Protein AF-A0AAP0C469-F1 (afdb_monomer_lite)

Structure (mmCIF, N/CA/C/O backbone):
data_AF-A0AAP0C469-F1
#
_entry.id   AF-A0AAP0C469-F1
#
loop_
_atom_site.group_PDB
_atom_site.id
_atom_site.type_symbol
_atom_site.label_atom_id
_atom_site.label_alt_id
_atom_site.label_comp_id
_atom_site.label_asym_id
_atom_site.label_entity_id
_atom_site.label_seq_id
_atom_site.pdbx_PDB_ins_code
_atom_site.Cartn_x
_atom_site.Cartn_y
_atom_site.Cartn_z
_atom_site.occupancy
_atom_site.B_iso_or_equiv
_atom_site.auth_seq_id
_atom_site.auth_comp_id
_atom_site.auth_asym_id
_atom_site.auth_atom_id
_atom_site.pdbx_PDB_model_num
ATOM 1 N N . MET A 1 1 ? 19.444 3.471 -30.346 1.00 48.16 1 MET A N 1
ATOM 2 C CA . MET A 1 1 ? 19.909 2.229 -31.000 1.00 48.16 1 MET A CA 1
ATOM 3 C C . MET A 1 1 ? 18.768 1.475 -31.694 1.00 48.16 1 MET A C 1
ATOM 5 O O . MET A 1 1 ? 18.932 1.188 -32.862 1.00 48.16 1 MET A O 1
ATOM 9 N N . LEU A 1 2 ? 17.586 1.284 -31.084 1.00 52.28 2 LEU A N 1
ATOM 10 C CA . LEU A 1 2 ? 16.404 0.680 -31.753 1.00 52.28 2 LEU A CA 1
ATOM 11 C C . LEU A 1 2 ? 15.774 1.518 -32.891 1.00 52.28 2 LEU A C 1
ATOM 13 O O . LEU A 1 2 ? 15.107 0.981 -33.768 1.00 52.28 2 LEU A O 1
ATOM 17 N N . LEU A 1 3 ? 15.961 2.843 -32.878 1.00 50.84 3 LEU A N 1
ATOM 18 C CA . LEU A 1 3 ? 15.404 3.758 -33.888 1.00 50.84 3 LEU A CA 1
ATOM 19 C C . LEU A 1 3 ? 16.336 4.016 -35.084 1.00 50.84 3 LEU A C 1
ATOM 21 O O . LEU A 1 3 ? 15.856 4.439 -36.128 1.00 50.84 3 LEU A O 1
ATOM 25 N N . PHE A 1 4 ? 17.644 3.778 -34.930 1.00 49.19 4 PHE A N 1
ATOM 26 C CA . PHE A 1 4 ? 18.672 4.235 -35.881 1.00 49.19 4 PHE A CA 1
ATOM 27 C C . PHE A 1 4 ? 19.712 3.170 -36.266 1.00 49.19 4 PHE A C 1
ATOM 29 O O . PHE A 1 4 ? 20.510 3.424 -37.161 1.00 49.19 4 PHE A O 1
ATOM 36 N N . CYS A 1 5 ? 19.709 1.992 -35.635 1.00 47.97 5 CYS A N 1
ATOM 37 C CA . CYS A 1 5 ? 20.533 0.855 -36.043 1.00 47.97 5 CYS A CA 1
ATOM 38 C C . CYS A 1 5 ? 19.627 -0.360 -36.262 1.00 47.97 5 CYS A C 1
ATOM 40 O O . CYS A 1 5 ? 18.777 -0.644 -35.418 1.00 47.97 5 CYS A O 1
ATOM 42 N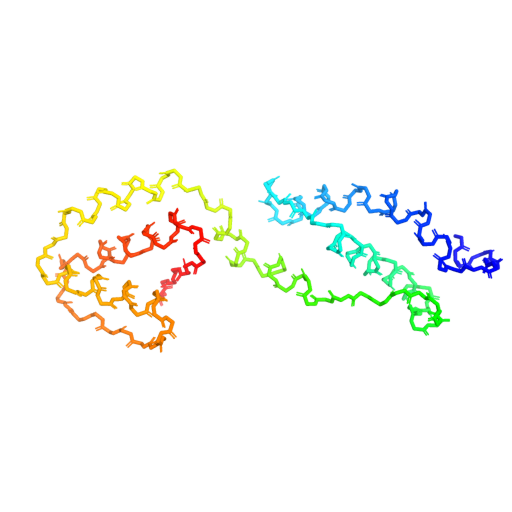 N . GLU A 1 6 ? 19.825 -1.093 -37.359 1.00 51.19 6 GLU A N 1
ATOM 43 C CA . GLU A 1 6 ? 19.270 -2.440 -37.529 1.00 51.19 6 GLU A CA 1
ATOM 44 C C . GLU A 1 6 ? 19.931 -3.365 -36.505 1.00 51.19 6 GLU A C 1
ATOM 46 O O . GLU A 1 6 ? 21.006 -3.924 -36.716 1.00 51.19 6 GLU A O 1
ATOM 51 N N . VAL A 1 7 ? 19.322 -3.463 -35.327 1.00 57.28 7 VAL A N 1
ATOM 52 C CA . VAL A 1 7 ? 19.753 -4.408 -34.304 1.00 57.28 7 VAL A CA 1
ATOM 53 C C . VAL A 1 7 ? 19.250 -5.782 -34.728 1.00 57.28 7 VAL A C 1
ATOM 55 O O . VAL A 1 7 ? 18.046 -6.004 -34.795 1.00 57.28 7 VAL A O 1
ATOM 58 N N . SER A 1 8 ? 20.167 -6.708 -34.997 1.00 59.34 8 SER A N 1
ATOM 59 C CA . SER A 1 8 ? 19.859 -8.059 -35.492 1.00 59.34 8 SER A CA 1
ATOM 60 C C . SER A 1 8 ? 19.033 -8.899 -34.503 1.00 59.34 8 SER A C 1
ATOM 62 O O . SER A 1 8 ? 18.469 -9.913 -34.892 1.00 59.34 8 SER A O 1
ATOM 64 N N . SER A 1 9 ? 18.974 -8.497 -33.225 1.00 70.50 9 SER A N 1
ATOM 65 C CA . SER A 1 9 ? 18.094 -9.079 -32.206 1.00 70.50 9 SER A CA 1
ATOM 66 C C . SER A 1 9 ? 17.785 -8.045 -31.103 1.00 70.50 9 SER A C 1
ATOM 68 O O . SER A 1 9 ? 18.609 -7.832 -30.207 1.00 70.50 9 SER A O 1
ATOM 70 N N . PRO A 1 10 ? 16.617 -7.376 -31.154 1.00 73.12 10 PRO A N 1
ATOM 71 C CA . PRO A 1 10 ? 16.156 -6.442 -30.121 1.00 73.12 10 PRO A CA 1
ATOM 72 C C . PRO A 1 10 ? 16.075 -7.070 -28.723 1.00 73.12 10 PRO A C 1
ATOM 74 O O . PRO A 1 10 ? 16.415 -6.415 -27.740 1.00 73.12 10 PRO A O 1
ATOM 77 N N . LEU A 1 11 ? 15.691 -8.350 -28.644 1.00 77.94 11 LEU A N 1
ATOM 78 C CA . LEU A 1 11 ? 15.607 -9.105 -27.392 1.00 77.94 11 LEU A CA 1
ATOM 79 C C . LEU A 1 11 ? 16.969 -9.259 -26.712 1.00 77.94 11 LEU A C 1
ATOM 81 O O . LEU A 1 11 ? 17.086 -9.057 -25.509 1.00 77.94 11 LEU A O 1
ATOM 85 N N . ARG A 1 12 ? 18.017 -9.577 -27.477 1.00 79.19 12 ARG A N 1
ATOM 86 C CA . ARG A 1 12 ? 19.358 -9.746 -26.912 1.00 79.19 12 ARG A CA 1
ATOM 87 C C . ARG A 1 12 ? 19.896 -8.443 -26.326 1.00 79.19 12 ARG A C 1
ATOM 89 O O . ARG A 1 12 ? 20.451 -8.445 -25.236 1.00 79.19 12 ARG A O 1
ATOM 96 N N . VAL A 1 13 ? 19.686 -7.330 -27.028 1.00 81.06 13 VAL A N 1
ATOM 97 C CA . VAL A 1 13 ? 20.067 -6.010 -26.509 1.00 81.06 13 VAL A CA 1
ATOM 98 C C . VAL A 1 13 ? 19.261 -5.667 -25.262 1.00 81.06 13 VAL A C 1
ATOM 100 O O . VAL A 1 13 ? 19.830 -5.122 -24.324 1.00 81.06 13 VAL A O 1
ATOM 103 N N . TRP A 1 14 ? 17.971 -6.000 -25.214 1.00 83.56 14 TRP A N 1
ATOM 104 C CA . TRP A 1 14 ? 17.158 -5.821 -24.012 1.00 83.56 14 TRP A CA 1
ATOM 105 C C . TRP A 1 14 ? 17.714 -6.605 -22.815 1.00 83.56 14 TRP A C 1
ATOM 107 O O . TRP A 1 14 ? 18.009 -5.992 -21.793 1.00 83.56 14 TRP A O 1
ATOM 117 N N . GLU A 1 15 ? 17.937 -7.915 -22.949 1.00 83.31 15 GLU A N 1
ATOM 118 C CA . GLU A 1 15 ? 18.458 -8.756 -21.857 1.00 83.31 15 GLU A CA 1
ATOM 119 C C . GLU A 1 15 ? 19.842 -8.304 -21.363 1.00 83.31 15 GLU A C 1
ATOM 121 O O . GLU A 1 15 ? 20.117 -8.363 -20.168 1.00 83.31 15 GLU A O 1
ATOM 126 N N . GLU A 1 16 ? 20.698 -7.793 -22.253 1.00 83.69 16 GLU A N 1
ATOM 127 C CA . GLU A 1 16 ? 22.036 -7.302 -21.895 1.00 83.69 16 GLU A CA 1
ATOM 128 C C . GLU A 1 16 ? 22.037 -5.868 -21.320 1.00 83.69 16 GLU A C 1
ATOM 130 O O . GLU A 1 16 ? 23.018 -5.474 -20.693 1.00 83.69 16 GLU A O 1
ATOM 135 N N . SER A 1 17 ? 20.980 -5.066 -21.527 1.00 83.88 17 SER A N 1
ATOM 136 C CA . SER A 1 17 ? 20.990 -3.628 -21.186 1.00 83.88 17 SER A CA 1
ATOM 137 C C . SER A 1 17 ? 19.888 -3.150 -20.244 1.00 83.88 17 SER A C 1
ATOM 139 O O . SER A 1 17 ? 19.987 -2.028 -19.742 1.00 83.88 17 SER A O 1
ATOM 141 N N . TRP A 1 18 ? 18.858 -3.954 -19.960 1.00 85.56 18 TRP A N 1
ATOM 142 C CA . TRP A 1 18 ? 17.727 -3.524 -19.126 1.00 85.56 18 TRP A CA 1
ATOM 143 C C . TRP A 1 18 ? 18.162 -3.079 -17.720 1.00 85.56 18 TRP A C 1
ATOM 145 O O . TRP A 1 18 ? 17.566 -2.155 -17.174 1.00 85.56 18 TRP A O 1
ATOM 155 N N . GLU A 1 19 ? 19.213 -3.671 -17.141 1.00 86.38 19 GLU A N 1
ATOM 156 C CA . GLU A 1 19 ? 19.744 -3.267 -15.829 1.00 86.38 19 GLU A CA 1
ATOM 157 C C . GLU A 1 19 ? 20.250 -1.823 -15.858 1.00 86.38 19 GLU A C 1
ATOM 159 O O . GLU A 1 19 ? 19.877 -1.010 -15.016 1.00 86.38 19 GLU A O 1
ATOM 164 N N . THR A 1 20 ? 21.037 -1.473 -16.877 1.00 86.75 20 THR A N 1
ATOM 165 C CA . THR A 1 20 ? 21.539 -0.106 -17.067 1.00 86.75 20 THR A CA 1
ATOM 166 C C . THR A 1 20 ? 20.410 0.860 -17.415 1.00 86.75 20 THR A C 1
ATOM 168 O O . THR A 1 20 ? 20.382 1.985 -16.926 1.00 86.75 20 THR A O 1
ATOM 171 N N . LEU A 1 21 ? 19.449 0.429 -18.238 1.00 84.62 21 LEU A N 1
ATOM 172 C CA . LEU A 1 21 ? 18.299 1.251 -18.628 1.00 84.62 21 LEU A CA 1
ATOM 173 C C . LEU A 1 21 ? 17.293 1.466 -17.490 1.00 84.62 21 LEU A C 1
ATOM 175 O O . LEU A 1 21 ? 16.492 2.392 -17.565 1.00 84.62 21 LEU A O 1
ATOM 179 N N . SER A 1 22 ? 17.298 0.610 -16.468 1.00 89.19 22 SER A N 1
ATOM 180 C CA . SER A 1 22 ? 16.391 0.694 -15.320 1.00 89.19 22 SER A CA 1
ATOM 181 C C . SER A 1 22 ? 17.047 1.232 -14.046 1.00 89.19 22 SER A C 1
ATOM 183 O O . SER A 1 22 ? 16.362 1.405 -13.034 1.00 89.19 22 SER A O 1
ATOM 185 N N . GLU A 1 23 ? 18.346 1.544 -14.088 1.00 88.75 23 GLU A N 1
ATOM 186 C CA . GLU A 1 23 ? 19.146 1.977 -12.936 1.00 88.75 23 GLU A CA 1
ATOM 187 C C . GLU A 1 23 ? 18.527 3.186 -12.215 1.00 88.75 23 GLU A C 1
ATOM 189 O O . GLU A 1 23 ? 18.451 3.245 -10.983 1.00 88.75 23 GLU A O 1
ATOM 194 N N . ASP A 1 24 ? 18.038 4.163 -12.974 1.00 89.69 24 ASP A N 1
ATOM 195 C CA . ASP A 1 24 ? 17.497 5.400 -12.431 1.00 89.69 24 ASP A CA 1
ATOM 196 C C . ASP A 1 24 ? 15.994 5.341 -12.131 1.00 89.69 24 ASP A C 1
ATOM 198 O O . ASP A 1 24 ? 15.493 6.228 -11.429 1.00 89.69 24 ASP A O 1
ATOM 202 N N . ILE A 1 25 ? 15.288 4.288 -12.558 1.00 89.50 25 ILE A N 1
ATOM 203 C CA . ILE A 1 25 ? 13.839 4.125 -12.369 1.00 89.50 25 ILE A CA 1
ATOM 204 C C . ILE A 1 25 ? 13.480 4.182 -10.893 1.00 89.50 25 ILE A C 1
ATOM 206 O O . ILE A 1 25 ? 12.625 4.976 -10.500 1.00 89.50 25 ILE A O 1
ATOM 210 N N . LEU A 1 26 ? 14.160 3.406 -10.046 1.00 87.88 26 LEU A N 1
ATOM 211 C CA . LEU A 1 26 ? 13.874 3.379 -8.609 1.00 87.88 26 LEU A CA 1
ATOM 212 C C . LEU A 1 26 ? 13.998 4.779 -7.993 1.00 87.88 26 LEU A C 1
ATOM 214 O O . LEU A 1 26 ? 13.119 5.243 -7.263 1.00 87.88 26 LEU A O 1
ATOM 218 N N . ARG A 1 27 ? 15.072 5.494 -8.336 1.00 88.12 27 ARG A N 1
ATOM 219 C CA . ARG A 1 27 ? 15.333 6.856 -7.857 1.00 88.12 27 ARG A CA 1
ATOM 220 C C . ARG A 1 27 ? 14.283 7.846 -8.363 1.00 88.12 27 ARG A C 1
ATOM 222 O O . ARG A 1 27 ? 13.814 8.689 -7.593 1.00 88.12 27 ARG A O 1
ATOM 229 N N . THR A 1 28 ? 13.922 7.767 -9.638 1.00 87.06 28 THR A N 1
ATOM 230 C CA . THR A 1 28 ? 12.929 8.640 -10.272 1.00 87.06 28 THR A CA 1
ATOM 231 C C . THR A 1 28 ? 11.545 8.405 -9.675 1.00 87.06 28 THR A C 1
ATOM 233 O O . THR A 1 28 ? 10.880 9.365 -9.279 1.00 87.06 28 THR A O 1
ATOM 236 N N . LYS A 1 29 ? 11.142 7.143 -9.495 1.00 86.56 29 LYS A N 1
ATOM 237 C CA . LYS A 1 29 ? 9.863 6.774 -8.879 1.00 86.56 29 LYS A CA 1
ATOM 238 C C . LYS A 1 29 ? 9.803 7.184 -7.412 1.00 86.56 29 LYS A C 1
ATOM 240 O O . LYS A 1 29 ? 8.828 7.823 -7.034 1.00 86.56 29 LYS A O 1
ATOM 245 N N . ARG A 1 30 ? 10.860 6.980 -6.612 1.00 86.75 30 ARG A N 1
ATOM 246 C CA . ARG A 1 30 ? 10.946 7.499 -5.225 1.00 86.75 30 ARG A CA 1
ATOM 247 C C . ARG A 1 30 ? 10.639 8.997 -5.141 1.00 86.75 30 ARG A C 1
ATOM 249 O O . ARG A 1 30 ? 9.872 9.423 -4.276 1.00 86.75 30 ARG A O 1
ATOM 256 N N . LYS A 1 31 ? 11.201 9.796 -6.058 1.00 85.75 31 LYS A N 1
ATOM 257 C CA . LYS A 1 31 ? 10.957 11.247 -6.136 1.00 85.75 31 LYS A CA 1
ATOM 258 C C . LYS A 1 31 ? 9.534 11.573 -6.584 1.00 85.75 31 LYS A C 1
ATOM 260 O O . LYS A 1 31 ? 8.863 12.362 -5.923 1.00 85.75 31 LYS A O 1
ATOM 265 N N . LEU A 1 32 ? 9.078 10.964 -7.679 1.00 84.75 32 LEU A N 1
ATOM 266 C CA . LEU A 1 32 ? 7.745 11.188 -8.247 1.00 84.75 32 LEU A CA 1
ATOM 267 C C . LEU A 1 32 ? 6.645 10.863 -7.232 1.00 84.75 32 LEU A C 1
ATOM 269 O O . LEU A 1 32 ? 5.674 11.598 -7.072 1.00 84.75 32 LEU A O 1
ATOM 273 N N . PHE A 1 33 ? 6.832 9.763 -6.517 1.00 79.44 33 PHE A N 1
ATOM 274 C CA . PHE A 1 33 ? 5.873 9.217 -5.578 1.00 79.44 33 PHE A CA 1
ATOM 275 C C . PHE A 1 33 ? 5.986 9.792 -4.166 1.00 79.44 33 PHE A C 1
ATOM 277 O O . PHE A 1 33 ? 5.098 9.548 -3.348 1.00 79.44 33 PHE A O 1
ATOM 284 N N . ARG A 1 34 ? 7.038 10.575 -3.887 1.00 76.56 34 ARG A N 1
ATOM 285 C CA . ARG A 1 34 ? 7.381 11.088 -2.549 1.00 76.56 34 ARG A CA 1
ATOM 286 C C . ARG A 1 34 ? 7.471 9.973 -1.501 1.00 76.56 34 ARG A C 1
ATOM 288 O O . ARG A 1 34 ? 7.084 10.167 -0.354 1.00 76.56 34 ARG A O 1
ATOM 295 N N . TYR A 1 35 ? 7.990 8.813 -1.901 1.00 76.38 35 TYR A N 1
ATOM 296 C CA . TYR A 1 35 ? 8.117 7.638 -1.043 1.00 76.38 35 TYR A CA 1
ATOM 297 C C . TYR A 1 35 ? 9.565 7.126 -1.066 1.00 76.38 35 TYR A C 1
ATOM 299 O O . TYR A 1 35 ? 9.921 6.343 -1.944 1.00 76.38 35 TYR A O 1
ATOM 307 N N . PRO A 1 36 ? 10.431 7.588 -0.139 1.00 77.38 36 PRO A N 1
ATOM 308 C CA . PRO A 1 36 ? 11.854 7.233 -0.133 1.00 77.38 36 PRO A CA 1
ATOM 309 C C . PRO A 1 36 ? 12.132 5.753 0.146 1.00 77.38 36 PRO A C 1
ATOM 311 O O . PRO A 1 36 ? 13.159 5.248 -0.292 1.00 77.38 36 PRO A O 1
ATOM 314 N N . LEU A 1 37 ? 11.220 5.079 0.853 1.00 77.56 37 LEU A N 1
ATOM 315 C CA . LEU A 1 37 ? 11.318 3.660 1.213 1.00 77.56 37 LEU A CA 1
ATOM 316 C C . LEU A 1 37 ? 10.773 2.725 0.124 1.00 77.56 37 LEU A C 1
ATOM 318 O O . LEU A 1 37 ? 10.698 1.523 0.350 1.00 77.56 37 LEU A O 1
ATOM 322 N N . LEU A 1 38 ? 10.376 3.258 -1.040 1.00 82.06 38 LEU A N 1
ATOM 323 C CA . LEU A 1 38 ? 9.963 2.435 -2.172 1.00 82.06 38 LEU A CA 1
ATOM 324 C C . LEU A 1 38 ? 11.094 1.479 -2.536 1.00 82.06 38 LEU A C 1
ATOM 326 O O . LEU A 1 38 ? 12.189 1.938 -2.861 1.00 82.06 38 LEU A O 1
ATOM 330 N N . GLU A 1 39 ? 10.803 0.191 -2.542 1.00 84.12 39 GLU A N 1
ATOM 331 C CA . GLU A 1 39 ? 11.630 -0.843 -3.152 1.00 84.12 39 GLU A CA 1
ATOM 332 C C . GLU A 1 39 ? 10.870 -1.395 -4.356 1.00 84.12 39 GLU A C 1
ATOM 334 O O . GLU A 1 39 ? 9.640 -1.465 -4.334 1.00 84.12 39 GLU A O 1
ATOM 339 N N . LEU A 1 40 ? 11.603 -1.721 -5.416 1.00 85.12 40 LEU A N 1
ATOM 340 C CA . LEU A 1 40 ? 11.055 -2.346 -6.614 1.00 85.12 40 LEU A CA 1
ATOM 341 C C . LEU A 1 40 ? 11.806 -3.648 -6.845 1.00 85.12 40 LEU A C 1
ATOM 343 O O . LEU A 1 40 ? 13.042 -3.651 -6.811 1.00 85.12 40 LEU A O 1
ATOM 347 N N . ASP A 1 41 ? 11.071 -4.724 -7.097 1.00 88.44 41 ASP A N 1
ATOM 348 C CA . ASP A 1 41 ? 11.672 -5.948 -7.612 1.00 88.44 41 ASP A CA 1
ATOM 349 C C . ASP A 1 41 ? 12.106 -5.767 -9.079 1.00 88.44 41 ASP A C 1
ATOM 351 O O . ASP A 1 41 ? 11.848 -4.740 -9.723 1.00 88.44 41 ASP A O 1
ATOM 355 N N . ASP A 1 42 ? 12.845 -6.741 -9.601 1.00 88.56 42 ASP A N 1
ATOM 356 C CA . ASP A 1 42 ? 13.407 -6.634 -10.944 1.00 88.56 42 ASP A CA 1
ATOM 357 C C . ASP A 1 42 ? 12.329 -6.706 -12.031 1.00 88.56 42 ASP A C 1
ATOM 359 O O . ASP A 1 42 ? 12.455 -6.025 -13.049 1.00 88.56 42 ASP A O 1
ATOM 363 N N . ASP A 1 43 ? 11.224 -7.416 -11.798 1.00 88.12 43 ASP A N 1
ATOM 364 C CA . ASP A 1 43 ? 10.103 -7.487 -12.737 1.00 88.12 43 ASP A CA 1
ATOM 365 C C . ASP A 1 43 ? 9.362 -6.141 -12.825 1.00 88.12 43 ASP A C 1
ATOM 367 O O . ASP A 1 43 ? 9.008 -5.674 -13.914 1.00 88.12 43 ASP A O 1
ATOM 371 N N . GLN A 1 44 ? 9.204 -5.446 -11.699 1.00 88.12 44 GLN A N 1
ATOM 372 C CA . GLN A 1 44 ? 8.661 -4.091 -11.620 1.00 88.12 44 GLN A CA 1
ATOM 373 C C . GLN A 1 44 ? 9.585 -3.077 -12.300 1.00 88.12 44 GLN A C 1
ATOM 375 O O . GLN A 1 44 ? 9.107 -2.223 -13.053 1.00 88.12 44 GLN A O 1
ATOM 380 N N . LYS A 1 45 ? 10.907 -3.168 -12.090 1.00 89.62 45 LYS A N 1
ATOM 381 C CA . LYS A 1 45 ? 11.889 -2.312 -12.785 1.00 89.62 45 LYS A CA 1
ATOM 382 C C . LYS A 1 45 ? 11.856 -2.536 -14.294 1.00 89.62 45 LYS A C 1
ATOM 384 O O . LYS A 1 45 ? 11.772 -1.562 -15.043 1.00 89.62 45 LYS A O 1
ATOM 389 N N . ARG A 1 46 ? 11.861 -3.799 -14.740 1.00 89.50 46 ARG A N 1
ATOM 390 C CA . ARG A 1 46 ? 11.733 -4.186 -16.155 1.00 89.50 46 ARG A CA 1
ATOM 391 C C . ARG A 1 46 ? 10.447 -3.627 -16.752 1.00 89.50 46 ARG A C 1
ATOM 393 O O . ARG A 1 46 ? 10.491 -2.993 -17.801 1.00 89.50 46 ARG A O 1
ATOM 400 N N . THR A 1 47 ? 9.322 -3.774 -16.056 1.00 89.31 47 THR A N 1
ATOM 401 C CA . THR A 1 47 ? 8.020 -3.270 -16.514 1.00 89.31 47 THR A CA 1
ATOM 402 C C . THR A 1 47 ? 8.011 -1.748 -16.653 1.00 89.31 47 THR A C 1
ATOM 404 O O . THR A 1 47 ? 7.593 -1.233 -17.690 1.00 89.31 47 THR A O 1
ATOM 407 N N . TYR A 1 48 ? 8.515 -1.005 -15.661 1.00 89.38 48 TYR A N 1
ATOM 408 C CA . TYR A 1 48 ? 8.639 0.452 -15.776 1.00 89.38 48 TYR A CA 1
ATOM 409 C C . TYR A 1 48 ? 9.563 0.868 -16.924 1.00 89.38 48 TYR A C 1
ATOM 411 O O . TYR A 1 48 ? 9.237 1.803 -17.652 1.00 89.38 48 TYR A O 1
ATOM 419 N N . CYS A 1 49 ? 10.681 0.167 -17.111 1.00 90.06 49 CYS A N 1
ATOM 420 C CA . CYS A 1 49 ? 11.633 0.449 -18.181 1.00 90.06 49 CYS A CA 1
ATOM 421 C C . CYS A 1 49 ? 10.996 0.229 -19.560 1.00 90.06 49 CYS A C 1
ATOM 423 O O . CYS A 1 49 ? 11.088 1.091 -20.435 1.00 90.06 49 CYS A O 1
ATOM 425 N N . LEU A 1 50 ? 10.252 -0.868 -19.732 1.00 89.31 50 LEU A N 1
ATOM 426 C CA . LEU A 1 50 ? 9.492 -1.142 -20.952 1.00 89.31 50 LEU A CA 1
ATOM 427 C C . LEU A 1 50 ? 8.445 -0.059 -21.232 1.00 89.31 50 LEU A C 1
ATOM 429 O O . LEU A 1 50 ? 8.302 0.354 -22.380 1.00 89.31 50 LEU A O 1
ATOM 433 N N . LEU A 1 51 ? 7.749 0.450 -20.210 1.00 87.75 51 LEU A N 1
ATOM 434 C CA . LEU A 1 51 ? 6.796 1.554 -20.379 1.00 87.75 51 LEU A CA 1
ATOM 435 C C . LEU A 1 51 ? 7.480 2.854 -20.831 1.00 87.75 51 LEU A C 1
ATOM 437 O O . LEU A 1 51 ? 6.950 3.562 -21.688 1.00 87.75 51 LEU A O 1
ATOM 441 N N . GLU A 1 52 ? 8.665 3.166 -20.303 1.00 86.50 52 GLU A N 1
ATOM 442 C CA . GLU A 1 52 ? 9.440 4.332 -20.747 1.00 86.50 52 GLU A CA 1
ATOM 443 C C . GLU A 1 52 ? 9.935 4.170 -22.191 1.00 86.50 52 GLU A C 1
ATOM 445 O O . GLU A 1 52 ? 9.796 5.093 -23.000 1.00 86.50 52 GLU A O 1
ATOM 450 N N . ILE A 1 53 ? 10.420 2.979 -22.558 1.00 85.56 53 ILE A N 1
ATOM 451 C CA . ILE A 1 53 ? 10.785 2.643 -23.942 1.00 85.56 53 ILE A CA 1
ATOM 452 C C . ILE A 1 53 ? 9.568 2.756 -24.862 1.00 85.56 53 ILE A C 1
ATOM 454 O O . ILE A 1 53 ? 9.676 3.324 -25.949 1.00 85.56 53 ILE A O 1
ATOM 458 N N . GLN A 1 54 ? 8.404 2.265 -24.436 1.00 86.00 54 GLN A N 1
ATOM 459 C CA . GLN A 1 54 ? 7.166 2.366 -25.201 1.00 86.00 54 GLN A CA 1
ATOM 460 C C . GLN A 1 54 ? 6.797 3.822 -25.480 1.00 86.00 54 GLN A C 1
ATOM 462 O O . GLN A 1 54 ? 6.445 4.154 -26.612 1.00 86.00 54 GLN A O 1
ATOM 467 N N . GLU A 1 55 ? 6.908 4.707 -24.489 1.00 84.88 55 GLU A N 1
ATOM 468 C CA . GLU A 1 55 ? 6.617 6.129 -24.676 1.00 84.88 55 GLU A CA 1
ATOM 469 C C . GLU A 1 55 ? 7.641 6.805 -25.603 1.00 84.88 55 GLU A C 1
ATOM 471 O O . GLU A 1 55 ? 7.267 7.626 -26.446 1.00 84.88 55 GLU A O 1
ATOM 476 N N . LEU A 1 56 ? 8.922 6.428 -25.521 1.00 84.06 56 LEU A N 1
ATOM 477 C CA . LEU A 1 56 ? 9.949 6.891 -26.460 1.00 84.06 56 LEU A CA 1
ATOM 478 C C . LEU A 1 56 ? 9.675 6.418 -27.895 1.00 84.06 56 LEU A C 1
ATOM 480 O O . LEU A 1 56 ? 9.798 7.213 -28.829 1.00 84.06 56 LEU A O 1
ATOM 484 N N . LEU A 1 57 ? 9.271 5.160 -28.086 1.00 83.69 57 LEU A N 1
ATOM 485 C CA . LEU A 1 57 ? 8.883 4.627 -29.394 1.00 83.69 57 LEU A CA 1
ATOM 486 C C . LEU A 1 57 ? 7.649 5.350 -29.939 1.00 83.69 57 LEU A C 1
ATOM 488 O O . LEU A 1 57 ? 7.661 5.782 -31.093 1.00 83.69 57 LEU A O 1
ATOM 492 N N . ARG A 1 58 ? 6.637 5.579 -29.093 1.00 84.56 58 ARG A N 1
ATOM 493 C CA . ARG A 1 58 ? 5.388 6.258 -29.467 1.00 84.56 58 ARG A CA 1
ATOM 494 C C . ARG A 1 58 ? 5.637 7.673 -29.973 1.00 84.56 58 ARG A C 1
ATOM 496 O O . ARG A 1 58 ? 5.053 8.079 -30.976 1.00 84.56 58 ARG A O 1
ATOM 503 N N . ARG A 1 59 ? 6.555 8.409 -29.337 1.00 83.69 59 ARG A N 1
ATOM 504 C CA . ARG A 1 59 ? 6.997 9.744 -29.792 1.00 83.69 59 ARG A CA 1
ATOM 505 C C . ARG A 1 59 ? 7.653 9.730 -31.172 1.00 83.69 59 ARG A C 1
ATOM 507 O O . ARG A 1 59 ? 7.670 10.758 -31.838 1.00 83.69 59 ARG A O 1
ATOM 514 N N . ASN A 1 60 ? 8.165 8.580 -31.596 1.00 81.75 60 ASN A N 1
ATOM 515 C CA . ASN A 1 60 ? 8.776 8.362 -32.903 1.00 81.75 60 ASN A CA 1
ATOM 516 C C . ASN A 1 60 ? 7.853 7.584 -33.862 1.00 81.75 60 ASN A C 1
ATOM 518 O O . ASN A 1 60 ? 8.320 7.062 -34.871 1.00 81.75 60 ASN A O 1
ATOM 522 N N . GLY A 1 61 ? 6.553 7.488 -33.556 1.00 82.44 61 GLY A N 1
ATOM 523 C CA . GLY A 1 61 ? 5.561 6.835 -34.415 1.00 82.44 61 GLY A CA 1
ATOM 524 C C . GLY A 1 61 ? 5.644 5.307 -34.455 1.00 82.44 61 GLY A C 1
ATOM 525 O O . GLY A 1 61 ? 5.039 4.707 -35.337 1.00 82.44 61 GLY A O 1
ATOM 526 N N . LYS A 1 62 ? 6.376 4.684 -33.525 1.00 83.50 62 LYS A N 1
ATOM 527 C CA . LYS A 1 62 ? 6.469 3.226 -33.369 1.00 83.50 62 LYS A CA 1
ATOM 528 C C . LYS A 1 62 ? 5.828 2.768 -32.061 1.00 83.50 62 LYS A C 1
ATOM 530 O O . LYS A 1 62 ? 5.585 3.558 -31.152 1.00 83.50 62 LYS A O 1
ATOM 535 N N . SER A 1 63 ? 5.590 1.477 -31.937 1.00 81.88 63 SER A N 1
ATOM 536 C CA . SER A 1 63 ? 5.096 0.809 -30.739 1.00 81.88 63 SER A CA 1
ATOM 537 C C . SER A 1 63 ? 6.020 -0.347 -30.369 1.00 81.88 63 SER A C 1
ATOM 539 O O . SER A 1 63 ? 6.700 -0.903 -31.227 1.00 81.88 63 SER A O 1
ATOM 541 N N . LEU A 1 64 ? 6.009 -0.770 -29.100 1.00 80.19 64 LEU A N 1
ATOM 542 C CA . LEU A 1 64 ? 6.621 -2.050 -28.712 1.00 80.19 64 LEU A CA 1
ATOM 543 C C . LEU A 1 64 ? 6.021 -3.225 -29.498 1.00 80.19 64 LEU A C 1
ATOM 545 O O . LEU A 1 64 ? 6.708 -4.206 -29.741 1.00 80.19 64 LEU A O 1
ATOM 549 N N . ALA A 1 65 ? 4.764 -3.107 -29.936 1.00 78.81 65 ALA A N 1
ATOM 550 C CA . ALA A 1 65 ? 4.111 -4.112 -30.771 1.00 78.81 65 ALA A CA 1
ATOM 551 C C . ALA A 1 65 ? 4.761 -4.286 -32.157 1.00 78.81 65 ALA A C 1
ATOM 553 O O . ALA A 1 65 ? 4.549 -5.322 -32.777 1.00 78.81 65 ALA A O 1
ATOM 554 N N . ASP A 1 66 ? 5.558 -3.316 -32.620 1.00 78.44 66 ASP A N 1
ATOM 555 C CA . ASP A 1 66 ? 6.272 -3.396 -33.902 1.00 78.44 66 ASP A CA 1
ATOM 556 C C . ASP A 1 66 ? 7.545 -4.261 -33.809 1.00 78.44 66 ASP A C 1
ATOM 558 O O . ASP A 1 66 ? 8.240 -4.459 -34.805 1.00 78.44 66 ASP A O 1
ATOM 562 N N . PHE A 1 67 ? 7.868 -4.760 -32.612 1.00 78.81 67 PHE A N 1
ATOM 563 C CA . PHE A 1 67 ? 9.012 -5.618 -32.331 1.00 78.81 67 PHE A CA 1
ATOM 564 C C . PHE A 1 67 ? 8.511 -6.906 -31.663 1.00 78.81 6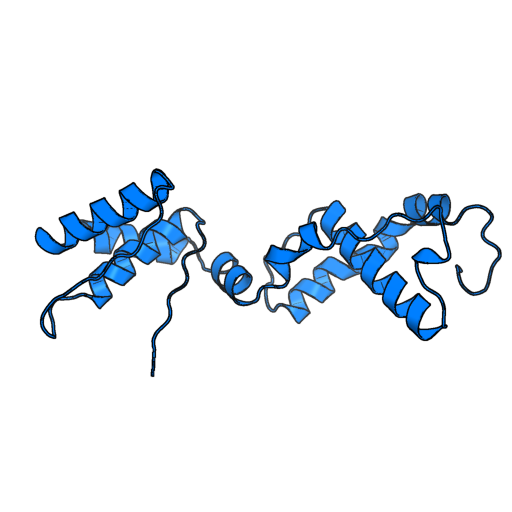7 PHE A C 1
ATOM 566 O O . PHE A 1 67 ? 8.313 -6.945 -30.450 1.00 78.81 67 PHE A O 1
ATOM 573 N N . GLU A 1 68 ? 8.293 -7.962 -32.451 1.00 72.44 68 GLU A N 1
ATOM 574 C CA . GLU A 1 68 ? 7.684 -9.215 -31.964 1.00 72.44 68 GLU A CA 1
ATOM 575 C C . GLU A 1 68 ? 8.495 -9.905 -30.854 1.00 72.44 68 GLU A C 1
ATOM 577 O O . GLU A 1 68 ? 7.912 -10.549 -29.984 1.00 72.44 68 GLU A O 1
ATOM 582 N N . ASP A 1 69 ? 9.816 -9.712 -30.841 1.00 78.38 69 ASP A N 1
ATOM 583 C CA . ASP A 1 69 ? 10.724 -10.369 -29.896 1.00 78.38 69 ASP A CA 1
ATOM 584 C C . ASP A 1 69 ? 10.836 -9.663 -28.531 1.00 78.38 69 ASP A C 1
ATOM 586 O O . ASP A 1 69 ? 11.473 -10.195 -27.624 1.00 78.38 69 ASP A O 1
ATOM 590 N N . LEU A 1 70 ? 10.283 -8.454 -28.361 1.00 80.75 70 LEU A N 1
ATOM 591 C CA . LEU A 1 70 ? 10.402 -7.701 -27.105 1.00 80.75 70 LEU A CA 1
ATOM 592 C C . LEU A 1 70 ? 9.314 -8.109 -26.093 1.00 80.75 70 LEU A C 1
ATOM 594 O O . LEU A 1 70 ? 8.138 -8.225 -26.455 1.00 80.75 70 LEU A O 1
ATOM 598 N N . PRO A 1 71 ? 9.663 -8.263 -24.800 1.00 82.38 71 PRO A N 1
ATOM 599 C CA . PRO A 1 71 ? 8.673 -8.530 -23.771 1.00 82.38 71 PRO A CA 1
ATOM 600 C C . PRO A 1 71 ? 7.712 -7.348 -23.631 1.00 82.38 71 PRO A C 1
ATOM 602 O O . PRO A 1 71 ? 8.082 -6.179 -23.763 1.00 82.38 71 PRO A O 1
ATOM 605 N N . ARG A 1 72 ? 6.446 -7.662 -23.351 1.00 83.62 72 ARG A N 1
ATOM 606 C CA . ARG A 1 72 ? 5.414 -6.653 -23.107 1.00 83.62 72 ARG A CA 1
ATOM 607 C C . ARG A 1 72 ? 5.401 -6.272 -21.627 1.00 83.62 72 ARG A C 1
ATOM 609 O O . ARG A 1 72 ? 5.559 -7.158 -20.789 1.00 83.62 72 ARG A O 1
ATOM 616 N N . PRO A 1 73 ? 5.180 -4.989 -21.294 1.00 84.25 73 PRO A N 1
ATOM 617 C CA . PRO A 1 73 ? 5.048 -4.577 -19.905 1.00 84.25 73 PRO A CA 1
ATOM 618 C C . PRO A 1 73 ? 3.803 -5.218 -19.278 1.00 84.25 73 PRO A C 1
ATOM 620 O O . PRO A 1 73 ? 2.697 -5.066 -19.805 1.00 84.25 73 PRO A O 1
ATOM 623 N N . ASP A 1 74 ? 3.970 -5.903 -18.144 1.00 84.69 74 ASP A N 1
ATOM 624 C CA . ASP A 1 74 ? 2.848 -6.381 -17.336 1.00 84.69 74 ASP A CA 1
ATOM 625 C C . ASP A 1 74 ? 2.446 -5.320 -16.307 1.00 84.69 74 ASP A C 1
ATOM 627 O O . ASP A 1 74 ? 2.969 -5.239 -15.196 1.00 84.69 74 ASP A O 1
ATOM 631 N N . VAL A 1 75 ? 1.482 -4.486 -16.692 1.00 81.31 75 VAL A N 1
ATOM 632 C CA . VAL A 1 75 ? 0.999 -3.363 -15.874 1.00 81.31 75 VAL A CA 1
ATOM 633 C C . VAL A 1 75 ? 0.393 -3.832 -14.543 1.00 81.31 75 VAL A C 1
ATOM 635 O O . VAL A 1 75 ? 0.364 -3.060 -13.586 1.00 81.31 75 VAL A O 1
ATOM 638 N N . ARG A 1 76 ? -0.018 -5.104 -14.430 1.00 81.38 76 ARG A N 1
ATOM 639 C CA . ARG A 1 76 ? -0.570 -5.666 -13.185 1.00 81.38 76 ARG A CA 1
ATOM 640 C C . ARG A 1 76 ? 0.438 -5.640 -12.044 1.00 81.38 76 ARG A C 1
ATOM 642 O O . ARG A 1 76 ? 0.060 -5.433 -10.896 1.00 81.38 76 ARG A O 1
ATOM 649 N N . LEU A 1 77 ? 1.726 -5.767 -12.365 1.00 79.31 77 LEU A N 1
ATOM 650 C CA . LEU A 1 77 ? 2.820 -5.681 -11.396 1.00 79.31 77 LEU A CA 1
ATOM 651 C C . LEU A 1 77 ? 2.957 -4.280 -10.775 1.00 79.31 77 LEU A C 1
ATOM 653 O O . LEU A 1 77 ? 3.641 -4.119 -9.764 1.00 79.31 77 LEU A O 1
ATOM 657 N N . LEU A 1 78 ? 2.309 -3.268 -11.368 1.00 79.50 78 LEU A N 1
ATOM 658 C CA . LEU A 1 78 ? 2.388 -1.863 -10.970 1.00 79.50 78 LEU A CA 1
ATOM 659 C C . LEU A 1 78 ? 1.095 -1.322 -10.337 1.00 79.50 78 LEU A C 1
ATOM 661 O O . LEU A 1 78 ? 1.113 -0.221 -9.785 1.00 79.50 78 LEU A O 1
ATOM 665 N N . GLU A 1 79 ? -0.014 -2.070 -10.373 1.00 73.81 79 GLU A N 1
ATOM 666 C CA . GLU A 1 79 ? -1.343 -1.597 -9.939 1.00 73.81 79 GLU A CA 1
ATOM 667 C C . GLU A 1 79 ? -1.357 -1.058 -8.498 1.00 73.81 79 GLU A C 1
AT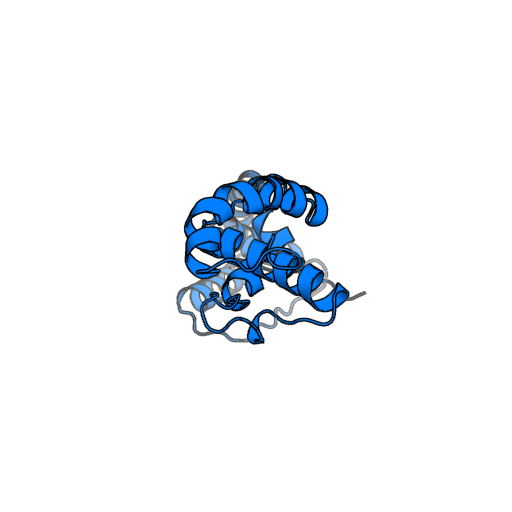OM 669 O O . GLU A 1 79 ? -1.995 -0.045 -8.198 1.00 73.81 79 GLU A O 1
ATOM 674 N N . THR A 1 80 ? -0.611 -1.697 -7.597 1.00 67.75 80 THR A N 1
ATOM 675 C CA . THR A 1 80 ? -0.488 -1.282 -6.191 1.00 67.75 80 THR A CA 1
ATOM 676 C C . THR A 1 80 ? 0.447 -0.086 -5.992 1.00 67.75 80 THR A C 1
ATOM 678 O O . THR A 1 80 ? 0.295 0.649 -5.016 1.00 67.75 80 THR A O 1
ATOM 681 N N . LEU A 1 81 ? 1.388 0.145 -6.914 1.00 70.00 81 LEU A N 1
ATOM 682 C CA . LEU A 1 81 ? 2.399 1.207 -6.842 1.00 70.00 81 LEU A CA 1
ATOM 683 C C . LEU A 1 81 ? 1.881 2.554 -7.366 1.00 70.00 81 LEU A C 1
ATOM 685 O O . LEU A 1 81 ? 2.243 3.612 -6.833 1.00 70.00 81 LEU A O 1
ATOM 689 N N . ASP A 1 82 ? 1.015 2.515 -8.381 1.00 69.12 82 ASP A N 1
ATOM 690 C CA . ASP A 1 82 ? 0.406 3.709 -8.974 1.00 69.12 82 ASP A CA 1
ATOM 691 C C . ASP A 1 82 ? -0.761 4.256 -8.137 1.00 69.12 82 ASP A C 1
ATOM 693 O O . ASP A 1 82 ? -1.069 5.454 -8.196 1.00 69.12 82 ASP A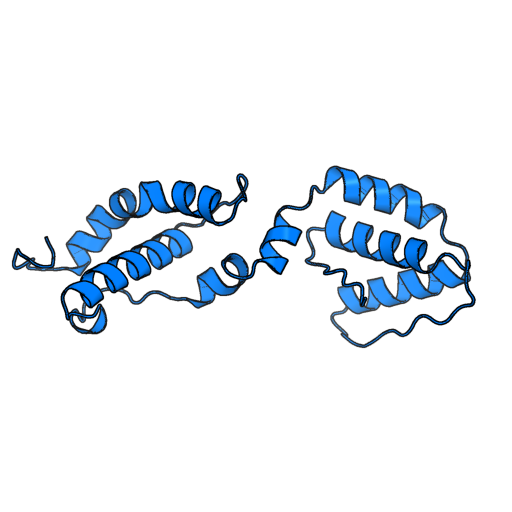 O 1
ATOM 697 N N . ASN A 1 83 ? -1.382 3.430 -7.286 1.00 78.75 83 ASN A N 1
ATOM 698 C CA . ASN A 1 83 ? -2.426 3.902 -6.386 1.00 78.75 83 ASN A CA 1
ATOM 699 C C . ASN A 1 83 ? -1.831 4.712 -5.224 1.00 78.75 83 ASN A C 1
ATOM 701 O O . ASN A 1 83 ? -1.276 4.180 -4.260 1.00 78.75 83 ASN A O 1
ATOM 705 N N . ARG A 1 84 ? -2.012 6.034 -5.295 1.00 77.75 84 ARG A N 1
ATOM 706 C CA . ARG A 1 84 ? -1.545 6.980 -4.276 1.00 77.75 84 ARG A CA 1
ATOM 707 C C . ARG A 1 84 ? -1.996 6.613 -2.857 1.00 77.75 84 ARG A C 1
ATOM 709 O O . ARG A 1 84 ? -1.186 6.742 -1.947 1.00 77.75 84 ARG A O 1
ATOM 716 N N . LEU A 1 85 ? -3.244 6.179 -2.672 1.00 77.88 85 LEU A N 1
ATOM 717 C CA . LEU A 1 85 ? -3.791 5.868 -1.346 1.00 77.88 85 LEU A CA 1
ATOM 718 C C . LEU A 1 85 ? -3.100 4.644 -0.741 1.00 77.88 85 LEU A C 1
ATOM 720 O O . LEU A 1 85 ? -2.687 4.673 0.413 1.00 77.88 85 LEU A O 1
ATOM 724 N N . ILE A 1 86 ? -2.911 3.596 -1.547 1.00 78.50 86 ILE A N 1
ATOM 725 C CA . ILE A 1 86 ? -2.185 2.390 -1.130 1.00 78.50 86 ILE A CA 1
ATOM 726 C C . ILE A 1 86 ? -0.742 2.746 -0.775 1.00 78.50 86 ILE A C 1
ATOM 728 O O . ILE A 1 86 ? -0.225 2.310 0.249 1.00 78.50 86 ILE A O 1
ATOM 732 N N . ARG A 1 87 ? -0.099 3.594 -1.581 1.00 76.00 87 ARG A N 1
ATOM 733 C CA . ARG A 1 87 ? 1.269 4.038 -1.319 1.00 76.00 87 ARG A CA 1
ATOM 734 C C . ARG A 1 87 ? 1.406 4.849 -0.035 1.00 76.00 87 ARG A C 1
ATOM 736 O O . ARG A 1 87 ? 2.373 4.650 0.693 1.00 76.00 87 ARG A O 1
ATOM 743 N N . GLU A 1 88 ? 0.482 5.768 0.227 1.00 75.94 88 GLU A N 1
ATOM 744 C CA . GLU A 1 88 ? 0.476 6.538 1.472 1.00 75.94 88 GLU A CA 1
ATOM 745 C C . GLU A 1 88 ? 0.330 5.603 2.683 1.00 75.94 88 GLU A C 1
ATOM 747 O O . GLU A 1 88 ? 1.094 5.742 3.634 1.00 75.94 88 GLU A O 1
ATOM 752 N N . GLU A 1 89 ? -0.530 4.582 2.612 1.00 78.94 89 GLU A N 1
ATOM 753 C CA . GLU A 1 89 ? -0.651 3.557 3.662 1.00 78.94 89 GLU A CA 1
ATOM 754 C C . GLU A 1 89 ? 0.607 2.683 3.808 1.00 78.94 89 GLU A C 1
ATOM 756 O O . GLU A 1 89 ? 1.041 2.421 4.924 1.00 78.94 89 GLU A O 1
ATOM 761 N N . MET A 1 90 ? 1.261 2.268 2.718 1.00 73.81 90 MET A N 1
ATOM 762 C CA . MET A 1 90 ? 2.534 1.523 2.799 1.00 73.81 90 MET A CA 1
ATOM 763 C C . MET A 1 90 ? 3.684 2.367 3.371 1.00 73.81 90 MET A C 1
ATOM 765 O O . MET A 1 90 ? 4.667 1.830 3.885 1.00 73.81 90 MET A O 1
ATOM 769 N N . ALA A 1 91 ? 3.581 3.694 3.274 1.00 71.00 91 ALA A N 1
ATOM 770 C CA . ALA A 1 91 ? 4.543 4.629 3.837 1.00 71.00 91 ALA A CA 1
ATOM 771 C C . ALA A 1 91 ? 4.297 4.953 5.316 1.00 71.00 91 ALA A C 1
ATOM 773 O O . ALA A 1 91 ? 5.139 5.614 5.931 1.00 71.00 91 ALA A O 1
ATOM 774 N N . HIS A 1 92 ? 3.173 4.517 5.893 1.00 69.00 92 HIS A N 1
ATOM 775 C CA . HIS A 1 92 ? 2.885 4.758 7.300 1.00 69.00 92 HIS A CA 1
ATOM 776 C C . HIS A 1 92 ? 3.921 4.076 8.206 1.00 69.00 92 HIS A C 1
ATOM 778 O O . HIS A 1 92 ? 4.312 2.923 8.020 1.00 69.00 92 HIS A O 1
ATOM 784 N N . ASN A 1 93 ? 4.375 4.812 9.222 1.00 66.44 93 ASN A N 1
ATOM 785 C CA . ASN A 1 93 ? 5.329 4.293 10.193 1.00 66.44 93 ASN A CA 1
ATOM 786 C C . ASN A 1 93 ? 4.642 3.291 11.132 1.00 66.44 93 ASN A C 1
ATOM 788 O O . ASN A 1 93 ? 3.793 3.662 11.939 1.00 66.44 93 ASN A O 1
ATOM 792 N N . LEU A 1 94 ? 5.105 2.042 11.105 1.00 66.94 94 LEU A N 1
ATOM 793 C CA . LEU A 1 94 ? 4.574 0.951 11.932 1.00 66.94 94 LEU A CA 1
ATOM 794 C C . LEU A 1 94 ? 4.779 1.171 13.438 1.00 66.94 94 LEU A C 1
ATOM 796 O O . LEU A 1 94 ? 3.986 0.697 14.249 1.00 66.94 94 LEU A O 1
ATOM 800 N N . LEU A 1 95 ? 5.841 1.885 13.827 1.00 61.94 95 LEU A N 1
ATOM 801 C CA . LEU A 1 95 ? 6.204 2.112 15.230 1.00 61.94 95 LEU A CA 1
ATOM 802 C C . LEU A 1 95 ? 5.117 2.906 15.992 1.00 61.94 95 LEU A C 1
ATOM 804 O O . LEU A 1 95 ? 4.611 2.384 16.987 1.00 61.94 95 LEU A O 1
ATOM 808 N N . PRO A 1 96 ? 4.692 4.105 15.536 1.00 71.81 96 PRO A N 1
ATOM 809 C CA . PRO A 1 96 ? 3.529 4.795 16.089 1.00 71.81 96 PRO A CA 1
ATOM 810 C C . PRO A 1 96 ? 2.259 3.944 16.100 1.00 71.81 96 PRO A C 1
ATOM 812 O O . PRO A 1 96 ? 1.590 3.897 17.126 1.00 71.81 96 PRO A O 1
ATOM 815 N N . ASP A 1 97 ? 1.941 3.247 15.008 1.00 70.50 97 ASP A N 1
ATOM 816 C CA . ASP A 1 97 ? 0.679 2.504 14.891 1.00 70.50 97 ASP A CA 1
ATOM 817 C C . ASP A 1 97 ? 0.614 1.305 15.851 1.00 70.50 97 ASP A C 1
ATOM 819 O O . ASP A 1 97 ? -0.431 1.044 16.447 1.00 70.50 97 ASP A O 1
ATOM 823 N N . THR A 1 98 ? 1.748 0.641 16.097 1.00 66.69 98 THR A N 1
ATOM 824 C CA . THR A 1 98 ? 1.862 -0.450 17.081 1.00 66.69 98 THR A CA 1
ATOM 825 C C . THR A 1 98 ? 1.687 0.061 18.513 1.00 66.69 98 THR A C 1
ATOM 827 O O . THR A 1 98 ? 0.978 -0.555 19.309 1.00 66.69 98 THR A O 1
ATOM 830 N N . ILE A 1 99 ? 2.296 1.206 18.844 1.00 71.38 99 ILE A N 1
ATOM 831 C CA . ILE A 1 99 ? 2.165 1.841 20.167 1.00 71.38 99 ILE A CA 1
ATOM 832 C C . ILE A 1 99 ? 0.724 2.306 20.388 1.00 71.38 99 ILE A C 1
ATOM 834 O O . ILE A 1 99 ? 0.142 2.042 21.439 1.00 71.38 99 ILE A O 1
ATOM 838 N N . ILE A 1 100 ? 0.135 2.950 19.378 1.00 72.19 100 ILE A N 1
ATOM 839 C CA . ILE A 1 100 ? -1.254 3.407 19.389 1.00 72.19 100 ILE A CA 1
ATOM 840 C C . ILE A 1 100 ? -2.194 2.213 19.580 1.00 72.19 100 ILE A C 1
ATOM 842 O O . ILE A 1 100 ? -3.057 2.266 20.448 1.00 72.19 100 ILE A O 1
ATOM 846 N N . HIS A 1 101 ? -2.016 1.115 18.842 1.00 75.12 101 HIS A N 1
ATOM 847 C CA . HIS A 1 101 ? -2.818 -0.097 19.033 1.00 75.12 101 HIS A CA 1
ATOM 848 C C . HIS A 1 101 ? -2.691 -0.659 20.454 1.00 75.12 101 HIS A C 1
ATOM 850 O O . HIS A 1 101 ? -3.699 -0.918 21.113 1.00 75.12 101 HIS A O 1
ATOM 856 N N . HIS A 1 102 ? -1.464 -0.822 20.954 1.00 73.94 102 HIS A N 1
ATOM 857 C CA . HIS A 1 102 ? -1.237 -1.404 22.276 1.00 73.94 102 HIS A CA 1
ATOM 858 C C . HIS A 1 102 ? -1.844 -0.553 23.401 1.00 73.94 102 HIS A C 1
ATOM 860 O O . HIS A 1 102 ? -2.372 -1.099 24.365 1.00 73.94 102 HIS A O 1
ATOM 866 N N . GLN A 1 103 ? -1.797 0.776 23.284 1.00 77.19 103 GLN A N 1
ATOM 867 C CA . GLN A 1 103 ? -2.426 1.682 24.247 1.00 77.19 103 GLN A CA 1
ATOM 868 C C . GLN A 1 103 ? -3.954 1.652 24.123 1.00 77.19 103 GLN A C 1
ATOM 870 O O . GLN A 1 103 ? -4.654 1.389 25.094 1.00 77.19 103 GLN A O 1
ATOM 875 N N . LEU A 1 104 ? -4.484 1.855 22.914 1.00 78.56 104 LEU A N 1
ATOM 876 C CA . LEU A 1 104 ? -5.923 2.019 22.715 1.00 78.56 104 LEU A CA 1
ATOM 877 C C . LEU A 1 104 ? -6.711 0.726 22.946 1.00 78.56 104 LEU A C 1
ATOM 879 O O . LEU A 1 104 ? -7.835 0.792 23.429 1.00 78.56 104 LEU A O 1
ATOM 883 N N . SER A 1 105 ? -6.156 -0.442 22.607 1.00 75.06 105 SER A N 1
ATOM 884 C CA . SER A 1 105 ? -6.873 -1.721 22.730 1.00 75.06 105 SER A CA 1
ATOM 885 C C . SER A 1 105 ? -7.097 -2.173 24.176 1.00 75.06 105 SER A C 1
ATOM 887 O O . SER A 1 105 ? -8.058 -2.906 24.427 1.00 75.06 105 SER A O 1
ATOM 889 N N . GLY A 1 106 ? -6.245 -1.733 25.109 1.00 79.00 106 GLY A N 1
ATOM 890 C CA . GLY A 1 106 ? -6.409 -1.964 26.548 1.00 79.00 106 GLY A CA 1
ATOM 891 C C . GLY A 1 106 ? -7.450 -1.048 27.198 1.00 79.00 106 GLY A C 1
ATOM 892 O O . GLY A 1 106 ? -8.075 -1.438 28.178 1.00 79.00 106 GLY A O 1
ATOM 893 N N . ASP A 1 107 ? -7.683 0.123 26.604 1.00 86.69 107 ASP A N 1
ATOM 894 C CA . ASP A 1 107 ? -8.559 1.174 27.135 1.00 86.69 107 ASP A CA 1
ATOM 895 C C . ASP A 1 107 ? -9.983 1.145 26.538 1.00 86.69 107 ASP A C 1
ATOM 897 O O . ASP A 1 107 ? -10.816 2.000 26.849 1.00 86.69 107 ASP A O 1
ATOM 901 N N . LEU A 1 108 ? -10.292 0.174 25.667 1.00 90.31 108 LEU A N 1
ATOM 902 C CA . LEU A 1 108 ? -11.641 0.001 25.120 1.00 90.31 108 LEU A CA 1
ATOM 903 C C . LEU A 1 108 ? -12.618 -0.414 26.225 1.00 90.31 108 LEU A C 1
ATOM 905 O O . LEU A 1 108 ? -12.375 -1.363 26.971 1.00 90.31 108 LEU A O 1
ATOM 909 N N . ASN A 1 109 ? -13.777 0.244 26.276 1.00 91.00 109 ASN A N 1
ATOM 910 C CA . ASN A 1 109 ? -14.873 -0.227 27.121 1.00 91.00 109 ASN A CA 1
ATOM 911 C C . ASN A 1 109 ? -15.488 -1.529 26.564 1.00 91.00 109 ASN A C 1
ATOM 913 O O . ASN A 1 109 ? -15.210 -1.930 25.432 1.00 91.00 109 ASN A O 1
ATOM 917 N N . SER A 1 110 ? -16.343 -2.191 27.346 1.00 91.75 110 SER A N 1
ATOM 918 C CA . SER A 1 110 ? -16.925 -3.490 26.980 1.00 91.75 110 SER A CA 1
ATOM 919 C C . SER A 1 110 ? -17.680 -3.478 25.644 1.00 91.75 110 SER A C 1
ATOM 921 O O . SER A 1 110 ? -17.524 -4.404 24.852 1.00 91.75 110 SER A O 1
ATOM 923 N N . GLU A 1 111 ? -18.456 -2.432 25.352 1.00 91.25 111 GLU A N 1
ATOM 924 C CA . GLU A 1 111 ? -19.217 -2.323 24.099 1.00 91.25 111 GLU A CA 1
ATOM 925 C C . GLU A 1 111 ? -18.299 -2.095 22.892 1.00 91.25 111 GLU A C 1
ATOM 927 O O . GLU A 1 111 ? -18.411 -2.775 21.871 1.00 91.25 111 GLU A O 1
ATOM 932 N N . GLN A 1 112 ? -17.342 -1.174 23.021 1.00 92.50 112 GLN A N 1
ATOM 933 C CA . GLN A 1 112 ? -16.333 -0.916 21.996 1.00 92.50 112 GLN A CA 1
ATOM 934 C C . GLN A 1 112 ? -15.481 -2.158 21.730 1.00 92.50 112 GLN A C 1
ATOM 936 O O . GLN A 1 112 ? -15.138 -2.421 20.579 1.00 92.50 112 GLN A O 1
ATOM 941 N N . ARG A 1 113 ? -15.173 -2.938 22.773 1.00 93.69 113 ARG A N 1
ATOM 942 C CA . ARG A 1 113 ? -14.395 -4.171 22.661 1.00 93.69 113 ARG A CA 1
ATOM 943 C C . ARG A 1 113 ? -15.108 -5.224 21.820 1.00 93.69 113 ARG A C 1
ATOM 945 O O . ARG A 1 113 ? -14.482 -5.800 20.938 1.00 93.69 113 ARG A O 1
ATOM 952 N N . ILE A 1 114 ? -16.413 -5.409 22.023 1.00 93.75 114 ILE A N 1
ATOM 953 C CA . ILE A 1 114 ? -17.224 -6.335 21.216 1.00 93.75 114 ILE A CA 1
ATOM 954 C C . ILE A 1 114 ? -17.174 -5.947 19.733 1.00 93.75 114 ILE A C 1
ATOM 956 O O . ILE A 1 114 ? -16.982 -6.804 18.872 1.00 93.75 114 ILE A O 1
ATOM 960 N N . ILE A 1 115 ? -17.314 -4.653 19.426 1.00 94.19 115 ILE A N 1
ATOM 961 C CA . ILE A 1 115 ? -17.266 -4.161 18.041 1.00 94.19 115 ILE A CA 1
ATOM 962 C C . ILE A 1 115 ? -15.865 -4.352 17.452 1.00 94.19 115 ILE A C 1
ATOM 964 O O . ILE A 1 115 ? -15.734 -4.840 16.331 1.00 94.19 115 ILE A O 1
ATOM 968 N N . TYR A 1 116 ? -14.830 -3.983 18.207 1.00 94.00 116 TYR A N 1
ATOM 969 C CA . TYR A 1 116 ? -13.434 -4.149 17.816 1.00 94.00 116 TYR A CA 1
ATOM 970 C C . TYR A 1 116 ? -13.132 -5.608 17.456 1.00 94.00 116 TYR A C 1
ATOM 972 O O . TYR A 1 116 ? -12.704 -5.880 16.336 1.00 94.00 116 TYR A O 1
ATOM 980 N N . ASP A 1 117 ? -13.421 -6.543 18.366 1.00 94.38 117 ASP A N 1
ATOM 981 C CA . ASP A 1 117 ? -13.125 -7.963 18.173 1.00 94.38 117 ASP A CA 1
ATOM 982 C C . ASP A 1 117 ? -13.880 -8.513 16.952 1.00 94.38 117 ASP A C 1
ATOM 984 O O . ASP A 1 117 ? -13.303 -9.243 16.148 1.00 94.38 117 ASP A O 1
ATOM 988 N N . ARG A 1 118 ? -15.135 -8.090 16.738 1.00 94.75 118 ARG A N 1
ATOM 989 C CA . ARG A 1 118 ? -15.936 -8.528 15.589 1.00 94.75 118 ARG A CA 1
ATOM 990 C C . ARG A 1 118 ? -15.388 -8.045 14.245 1.00 94.75 118 ARG A C 1
ATOM 992 O O . ARG A 1 118 ? -15.370 -8.815 13.285 1.00 94.75 118 ARG A O 1
ATOM 999 N N . VAL A 1 119 ? -14.960 -6.784 14.163 1.00 94.81 119 VAL A N 1
ATOM 1000 C CA . VAL A 1 119 ? -14.374 -6.224 12.934 1.00 94.81 119 VAL A CA 1
ATOM 1001 C C . VAL A 1 119 ? -13.047 -6.911 12.626 1.00 94.81 119 VAL A C 1
ATOM 1003 O O . VAL A 1 119 ? -12.825 -7.341 11.497 1.00 94.81 119 VAL A O 1
ATOM 1006 N N . ILE A 1 120 ? -12.185 -7.055 13.632 1.00 94.25 120 ILE A N 1
ATOM 1007 C CA . ILE A 1 120 ? -10.876 -7.691 13.476 1.00 94.25 120 ILE A CA 1
ATOM 1008 C C . ILE A 1 120 ? -11.021 -9.163 13.063 1.00 94.25 120 ILE A C 1
ATOM 1010 O O . ILE A 1 120 ? -10.349 -9.608 12.133 1.00 94.25 120 ILE A O 1
ATOM 1014 N N . GLU A 1 121 ? -11.940 -9.905 13.684 1.00 95.56 121 GLU A N 1
ATOM 1015 C CA . GLU A 1 121 ? -12.240 -11.291 13.314 1.00 95.56 121 GLU A CA 1
ATOM 1016 C C . GLU A 1 121 ? -12.695 -11.413 11.850 1.00 95.56 121 GLU A C 1
ATOM 1018 O O . GLU A 1 121 ? -12.174 -12.254 11.117 1.00 95.56 121 GLU A O 1
ATOM 1023 N N . SER A 1 122 ? -13.622 -10.557 11.407 1.00 96.06 122 SER A N 1
ATOM 1024 C CA . SER A 1 122 ? -14.127 -10.552 10.026 1.00 96.06 122 SER A CA 1
ATOM 1025 C C . SER A 1 122 ? -13.017 -10.300 8.999 1.00 96.06 122 SER A C 1
ATOM 1027 O O . SER A 1 122 ? -12.976 -10.966 7.960 1.00 96.06 122 SER A O 1
ATOM 1029 N N . VAL A 1 123 ? -12.078 -9.395 9.309 1.00 94.00 123 VAL A N 1
ATOM 1030 C CA . VAL A 1 123 ? -10.907 -9.122 8.460 1.00 94.00 123 VAL A CA 1
ATOM 1031 C C . VAL A 1 123 ? -10.010 -10.355 8.354 1.00 94.00 123 VAL A C 1
ATOM 1033 O O . VAL A 1 123 ? -9.682 -10.767 7.243 1.00 94.00 123 VAL A O 1
ATOM 1036 N N . TYR A 1 124 ? -9.652 -10.991 9.476 1.00 94.56 124 TYR A N 1
ATOM 1037 C CA . TYR A 1 124 ? -8.781 -12.174 9.446 1.00 94.56 124 TYR A CA 1
ATOM 1038 C C . TYR A 1 124 ? -9.424 -13.385 8.776 1.00 94.56 124 TYR A C 1
ATOM 1040 O O . TYR A 1 124 ? -8.732 -14.160 8.119 1.00 94.56 124 TYR A O 1
ATOM 1048 N N . LYS A 1 125 ? -10.739 -13.553 8.922 1.00 96.25 125 LYS A N 1
ATOM 1049 C CA . LYS A 1 125 ? -11.481 -14.630 8.258 1.00 96.25 125 LYS A CA 1
ATOM 1050 C C . LYS A 1 125 ? -11.786 -14.341 6.789 1.00 96.25 125 LYS A C 1
ATOM 1052 O O . LYS A 1 125 ? -12.328 -15.210 6.115 1.00 96.25 125 LYS A O 1
ATOM 1057 N N . GLN A 1 126 ? -11.453 -13.142 6.301 1.00 94.25 126 GLN A N 1
ATOM 1058 C CA . GLN A 1 126 ? -11.783 -12.673 4.954 1.00 94.25 126 GLN A CA 1
ATOM 1059 C C . GLN A 1 126 ? -13.276 -12.823 4.616 1.00 94.25 126 GLN A C 1
ATOM 1061 O O . GLN A 1 126 ? -13.648 -13.029 3.465 1.00 94.25 126 GLN A O 1
ATOM 1066 N N . GLU A 1 127 ? -14.145 -12.702 5.623 1.00 94.31 127 GLU A N 1
ATOM 1067 C CA . GLU A 1 127 ? -15.600 -12.804 5.440 1.00 94.31 127 GLU A CA 1
ATOM 1068 C C . GLU A 1 127 ? -16.142 -11.598 4.659 1.00 94.31 127 GLU A C 1
ATOM 1070 O O . GLU A 1 127 ? -17.173 -11.685 3.992 1.00 94.31 127 GLU A O 1
ATOM 1075 N N . GLY A 1 128 ? -15.428 -10.469 4.737 1.00 89.19 128 GLY A N 1
ATOM 1076 C CA . GLY A 1 128 ? -15.897 -9.189 4.230 1.00 89.19 128 GLY A CA 1
ATOM 1077 C C . GLY A 1 128 ? -17.155 -8.711 4.962 1.00 89.19 128 GLY A C 1
ATOM 1078 O O . GLY A 1 128 ? -17.625 -9.315 5.926 1.00 89.19 128 GLY A O 1
ATOM 1079 N N . GLY A 1 129 ? -17.706 -7.589 4.503 1.00 89.69 129 GLY A N 1
ATOM 1080 C CA . GLY A 1 129 ? -18.961 -7.047 5.018 1.00 89.69 129 GLY A CA 1
ATOM 1081 C C . GLY A 1 129 ? -18.908 -5.553 5.310 1.00 89.69 129 GLY A C 1
ATOM 1082 O O . GLY A 1 129 ? -17.898 -4.883 5.098 1.00 89.69 129 GLY A O 1
ATOM 1083 N N . PHE A 1 130 ? -20.033 -5.038 5.802 1.00 92.50 130 PHE A N 1
ATOM 1084 C CA . PHE A 1 130 ? -20.197 -3.639 6.180 1.00 92.50 130 PHE A CA 1
ATOM 1085 C C . PHE A 1 130 ? -20.622 -3.545 7.641 1.00 92.50 130 PHE A C 1
ATOM 1087 O O . PHE A 1 130 ? -21.569 -4.206 8.067 1.00 92.50 130 PHE A O 1
ATOM 1094 N N . PHE A 1 131 ? -19.935 -2.689 8.394 1.00 91.88 131 PHE A N 1
ATOM 1095 C CA . PHE A 1 131 ? -20.223 -2.435 9.800 1.00 91.88 131 PHE A CA 1
ATOM 1096 C C . PHE A 1 131 ? -20.749 -1.015 9.973 1.00 91.88 131 PHE A C 1
ATOM 1098 O O . PHE A 1 131 ? -20.154 -0.059 9.477 1.00 91.88 131 PHE A O 1
ATOM 1105 N N . PHE A 1 132 ? -21.845 -0.876 10.715 1.00 92.00 132 PHE A N 1
ATOM 1106 C CA . PHE A 1 132 ? -22.375 0.421 11.116 1.00 92.00 132 PHE A CA 1
ATOM 1107 C C . PHE A 1 132 ? -22.262 0.565 12.631 1.00 92.00 132 PHE A C 1
ATOM 1109 O O . PHE A 1 132 ? -22.894 -0.176 13.382 1.00 92.00 132 PHE A O 1
ATOM 1116 N N . VAL A 1 133 ? -21.446 1.516 13.083 1.00 91.50 133 VAL A N 1
ATOM 1117 C CA . VAL A 1 133 ? -21.254 1.787 14.511 1.00 91.50 133 VAL A CA 1
ATOM 1118 C C . VAL A 1 133 ? -22.146 2.948 14.922 1.00 91.50 133 VAL A C 1
ATOM 1120 O O . VAL A 1 133 ? -21.891 4.104 14.579 1.00 91.50 133 VAL A O 1
ATOM 1123 N N . TYR A 1 134 ? -23.192 2.635 15.681 1.00 89.62 134 TYR A N 1
ATOM 1124 C CA . TYR A 1 134 ? -24.114 3.627 16.214 1.00 89.62 134 TYR A CA 1
ATOM 1125 C C . TYR A 1 134 ? -23.755 4.001 17.653 1.00 89.62 134 TYR A C 1
ATOM 1127 O O . TYR A 1 134 ? -23.423 3.149 18.469 1.00 89.62 134 TYR A O 1
ATOM 1135 N N . GLY A 1 135 ? -23.847 5.290 17.972 1.00 86.12 135 GLY A N 1
ATOM 1136 C CA . GLY A 1 135 ? -23.685 5.770 19.338 1.00 86.12 135 GLY A CA 1
ATOM 1137 C C . GLY A 1 135 ? -23.839 7.289 19.429 1.00 86.12 135 GLY A C 1
ATOM 1138 O O . GLY A 1 135 ? -23.451 7.988 18.483 1.00 86.12 135 GLY A O 1
ATOM 1139 N N . PRO A 1 136 ? -24.346 7.826 20.552 1.00 85.44 136 PRO A N 1
ATOM 1140 C CA . PRO A 1 136 ? -24.431 9.266 20.807 1.00 85.44 136 PRO A CA 1
ATOM 1141 C C . PRO A 1 136 ? -23.106 10.019 20.605 1.00 85.44 136 PRO A C 1
ATOM 1143 O O . PRO A 1 136 ? -22.022 9.426 20.557 1.00 85.44 136 PRO A O 1
ATOM 1146 N N . GLY A 1 137 ? -23.161 11.347 20.493 1.00 87.38 137 GLY A N 1
ATOM 1147 C CA . GLY A 1 137 ? -21.957 12.186 20.541 1.00 87.38 137 GLY A CA 1
ATOM 1148 C C . GLY A 1 137 ? -21.138 11.919 21.813 1.00 87.38 137 GLY A C 1
ATOM 1149 O O . GLY A 1 137 ? -21.702 11.618 22.857 1.00 87.38 137 GLY A O 1
ATOM 1150 N N . GLY A 1 138 ? -19.806 11.968 21.722 1.00 83.62 138 GLY A N 1
ATOM 1151 C CA . GLY A 1 138 ? -18.920 11.765 22.881 1.00 83.62 138 GLY A CA 1
ATOM 1152 C C . GLY A 1 138 ? -18.640 10.308 23.281 1.00 83.62 138 GLY A C 1
ATOM 1153 O O . GLY A 1 138 ? -17.803 10.073 24.140 1.00 83.62 138 GLY A O 1
ATOM 1154 N N . THR A 1 139 ? -19.236 9.313 22.618 1.00 81.69 139 THR A N 1
ATOM 1155 C CA . THR A 1 139 ? -19.054 7.871 22.928 1.00 81.69 139 THR A CA 1
ATOM 1156 C C . THR A 1 139 ? -17.732 7.251 22.456 1.00 81.69 139 THR A C 1
ATOM 1158 O O . THR A 1 139 ? -17.585 6.032 22.411 1.00 81.69 139 THR A O 1
ATOM 1161 N N . GLY A 1 140 ? -16.758 8.066 22.048 1.00 86.44 140 GLY A N 1
ATOM 1162 C CA . GLY A 1 140 ? -15.449 7.556 21.637 1.00 86.44 140 GLY A CA 1
ATOM 1163 C C . GLY A 1 140 ? -15.444 6.742 20.334 1.00 86.44 140 GLY A C 1
ATOM 1164 O O . GLY A 1 140 ? -14.540 5.945 20.131 1.00 86.44 140 GLY A O 1
ATOM 1165 N N . LYS A 1 141 ? -16.389 6.941 19.403 1.00 89.19 141 LYS A N 1
ATOM 1166 C CA . LYS A 1 141 ? -16.356 6.266 18.080 1.00 89.19 141 LYS A CA 1
ATOM 1167 C C . LYS A 1 141 ? -15.021 6.458 17.351 1.00 89.19 141 LYS A C 1
ATOM 1169 O O . LYS A 1 141 ? -14.439 5.504 16.852 1.00 89.19 141 LYS A O 1
ATOM 1174 N N . THR A 1 142 ? -14.492 7.681 17.365 1.00 88.75 142 THR A N 1
ATOM 1175 C CA . THR A 1 142 ? -13.168 7.984 16.804 1.00 88.75 142 THR A CA 1
ATOM 1176 C C . THR A 1 142 ? -12.058 7.199 17.502 1.00 88.75 142 THR A C 1
ATOM 1178 O O . THR A 1 142 ? -11.112 6.773 16.849 1.00 88.75 142 THR A O 1
ATOM 1181 N N . PHE A 1 143 ? -12.171 6.981 18.814 1.00 88.69 143 PHE A N 1
ATOM 1182 C CA . PHE A 1 143 ? -11.219 6.181 19.583 1.00 88.69 143 PHE A CA 1
ATOM 1183 C C . PHE A 1 143 ? -11.230 4.719 19.119 1.00 88.69 143 PHE A C 1
ATOM 1185 O O . PHE A 1 143 ? -10.178 4.175 18.794 1.00 88.69 143 PHE A O 1
ATOM 1192 N N . LEU A 1 144 ? -12.421 4.131 18.972 1.00 91.19 144 LEU A N 1
ATOM 1193 C CA . LEU A 1 144 ? -12.600 2.783 18.430 1.00 91.19 144 LEU A CA 1
ATOM 1194 C C . LEU A 1 144 ? -12.015 2.648 17.014 1.00 91.19 144 LEU A C 1
ATOM 1196 O O . LEU A 1 144 ? -11.244 1.727 16.755 1.00 91.19 144 LEU A O 1
ATOM 1200 N N . TYR A 1 145 ? -12.319 3.583 16.107 1.00 91.62 145 TYR A N 1
ATOM 1201 C CA . TYR A 1 145 ? -11.772 3.553 14.745 1.00 91.62 145 TYR A CA 1
ATOM 1202 C C . TYR A 1 145 ? -10.245 3.638 14.737 1.00 91.62 145 TYR A C 1
ATOM 1204 O O . TYR A 1 145 ? -9.595 2.910 13.991 1.00 91.62 145 TYR A O 1
ATOM 1212 N N . ARG A 1 146 ? -9.654 4.475 15.600 1.00 89.56 146 ARG A N 1
ATOM 1213 C CA . ARG A 1 146 ? -8.194 4.565 15.739 1.00 89.56 146 ARG A CA 1
ATOM 1214 C C . ARG A 1 146 ? -7.576 3.266 16.252 1.00 89.56 146 ARG A C 1
ATOM 1216 O O . ARG A 1 146 ? -6.511 2.903 15.764 1.00 89.56 146 ARG A O 1
ATOM 1223 N N . ALA A 1 147 ? -8.229 2.564 17.178 1.00 90.62 147 ALA A N 1
ATOM 1224 C CA . ALA A 1 1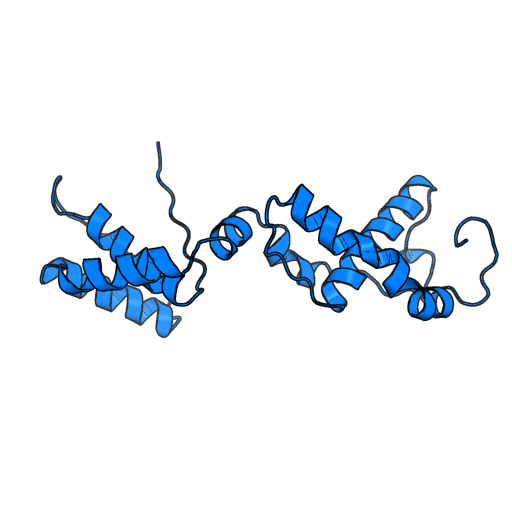47 ? -7.759 1.266 17.661 1.00 90.62 147 ALA A CA 1
ATOM 1225 C C . ALA A 1 147 ? -7.762 0.209 16.543 1.00 90.62 147 ALA A C 1
ATOM 1227 O O . ALA A 1 147 ? -6.778 -0.507 16.368 1.00 90.62 147 ALA A O 1
ATOM 1228 N N . ILE A 1 148 ? -8.838 0.147 15.747 1.00 92.25 148 ILE A N 1
ATOM 1229 C CA . ILE A 1 148 ? -8.950 -0.774 14.602 1.00 92.25 148 ILE A CA 1
ATOM 1230 C C . ILE A 1 148 ? -7.871 -0.463 13.558 1.00 92.25 148 ILE A C 1
ATOM 1232 O O . ILE A 1 148 ? -7.125 -1.355 13.160 1.00 92.25 148 ILE A O 1
ATOM 1236 N N . LEU A 1 149 ? -7.743 0.805 13.151 1.00 90.75 149 LEU A N 1
ATOM 1237 C CA . LEU A 1 149 ? -6.737 1.229 12.174 1.00 90.75 149 LEU A CA 1
ATOM 1238 C C . LEU A 1 149 ? -5.316 0.937 12.664 1.00 90.75 149 LEU A C 1
ATOM 1240 O O . LEU A 1 149 ? -4.517 0.398 11.906 1.00 90.75 149 LEU A O 1
ATOM 1244 N N . GLY A 1 150 ? -5.016 1.249 13.928 1.00 89.44 150 GLY A N 1
ATOM 1245 C CA . GLY A 1 150 ? -3.713 0.974 14.534 1.00 89.44 150 GLY A CA 1
ATOM 1246 C C . GLY A 1 150 ? -3.370 -0.513 14.498 1.00 89.44 150 GLY A C 1
ATOM 1247 O O . GLY A 1 150 ? -2.266 -0.868 14.091 1.00 89.44 150 GLY A O 1
ATOM 1248 N N . ARG A 1 151 ? -4.325 -1.392 14.842 1.00 90.06 151 ARG A N 1
ATOM 1249 C CA . ARG A 1 151 ? -4.138 -2.847 14.749 1.00 90.06 151 ARG A CA 1
ATOM 1250 C C . ARG A 1 151 ? -3.784 -3.275 13.332 1.00 90.06 151 ARG A C 1
ATOM 1252 O O . ARG A 1 151 ? -2.748 -3.905 13.138 1.00 90.06 151 ARG A O 1
ATOM 1259 N N . LEU A 1 152 ? -4.624 -2.922 12.360 1.00 90.56 152 LEU A N 1
ATOM 1260 C CA . LEU A 1 152 ? -4.447 -3.362 10.977 1.00 90.56 152 LEU A CA 1
ATOM 1261 C C . LEU A 1 152 ? -3.125 -2.846 10.389 1.00 90.56 152 LEU A C 1
ATOM 1263 O O . LEU A 1 152 ? -2.351 -3.616 9.822 1.00 90.56 152 LEU A O 1
ATOM 1267 N N . ARG A 1 153 ? -2.817 -1.564 10.609 1.00 88.06 153 ARG A N 1
ATOM 1268 C CA . ARG A 1 153 ? -1.580 -0.942 10.123 1.00 88.06 153 ARG A CA 1
ATOM 1269 C C . ARG A 1 153 ? -0.336 -1.502 10.797 1.00 88.06 153 ARG A C 1
ATOM 1271 O O . ARG A 1 153 ? 0.651 -1.736 10.109 1.00 88.06 153 ARG A O 1
ATOM 1278 N N . SER A 1 154 ? -0.374 -1.796 12.102 1.00 85.62 154 SER A N 1
ATOM 1279 C CA . SER A 1 154 ? 0.761 -2.426 12.803 1.00 85.62 154 SER A CA 1
ATOM 1280 C C . SER A 1 154 ? 1.165 -3.781 12.208 1.00 85.62 154 SER A C 1
ATOM 1282 O O . SER A 1 154 ? 2.330 -4.165 12.276 1.00 85.62 154 SER A O 1
ATOM 1284 N N . GLU A 1 155 ? 0.229 -4.467 11.549 1.00 86.62 155 GLU A N 1
ATOM 1285 C CA . GLU A 1 155 ? 0.458 -5.736 10.852 1.00 86.62 155 GLU A CA 1
ATOM 1286 C C . GLU A 1 155 ? 0.717 -5.567 9.349 1.00 86.62 155 GLU A C 1
ATOM 1288 O O . GLU A 1 155 ? 0.680 -6.540 8.598 1.00 86.62 155 GLU A O 1
ATOM 1293 N N . LYS A 1 156 ? 1.011 -4.339 8.901 1.00 82.12 156 LYS A N 1
ATOM 1294 C CA . LYS A 1 156 ? 1.247 -3.972 7.495 1.00 82.12 156 LYS A CA 1
ATOM 1295 C C . LYS A 1 156 ? 0.045 -4.212 6.570 1.00 82.12 156 LYS A C 1
ATOM 1297 O O . LYS A 1 156 ? 0.222 -4.304 5.356 1.00 82.12 156 LYS A O 1
ATOM 1302 N N . MET A 1 157 ? -1.173 -4.296 7.108 1.00 87.44 157 MET A N 1
ATOM 1303 C CA . MET A 1 157 ? -2.380 -4.317 6.280 1.00 87.44 157 MET A CA 1
ATOM 1304 C C . MET A 1 157 ? -2.739 -2.905 5.807 1.00 87.44 157 MET A C 1
ATOM 1306 O O . MET A 1 157 ? -2.538 -1.922 6.520 1.00 87.44 157 MET A O 1
ATOM 1310 N N . ILE A 1 158 ? -3.311 -2.811 4.605 1.00 86.38 158 ILE A N 1
ATOM 1311 C CA . ILE A 1 158 ? -3.773 -1.545 4.024 1.00 86.38 158 ILE A CA 1
ATOM 1312 C C . ILE A 1 158 ? -5.141 -1.205 4.628 1.00 86.38 158 ILE A C 1
ATOM 1314 O O . ILE A 1 158 ? -6.122 -1.901 4.365 1.00 86.38 158 ILE A O 1
ATOM 1318 N N . ALA A 1 159 ? -5.218 -0.133 5.420 1.00 89.06 159 ALA A N 1
ATOM 1319 C CA . ALA A 1 159 ? -6.450 0.294 6.081 1.00 89.06 159 ALA A CA 1
ATOM 1320 C C . ALA A 1 159 ? -6.708 1.792 5.860 1.00 89.06 159 ALA A C 1
ATOM 1322 O O . ALA A 1 159 ? -6.116 2.647 6.511 1.00 89.06 159 ALA A O 1
ATOM 1323 N N . LEU A 1 160 ? -7.626 2.107 4.944 1.00 88.12 160 LEU A N 1
ATOM 1324 C CA . LEU A 1 160 ? -7.915 3.481 4.532 1.00 88.12 160 LEU A CA 1
ATOM 1325 C C . LEU A 1 160 ? -8.959 4.138 5.437 1.00 88.12 160 LEU A C 1
ATOM 1327 O O . LEU A 1 160 ? -10.075 3.641 5.589 1.00 88.12 160 LEU A O 1
ATOM 1331 N N . ALA A 1 161 ? -8.611 5.299 5.989 1.00 87.88 161 ALA A N 1
ATOM 1332 C CA . ALA A 1 161 ? -9.525 6.129 6.765 1.00 87.88 161 ALA A CA 1
AT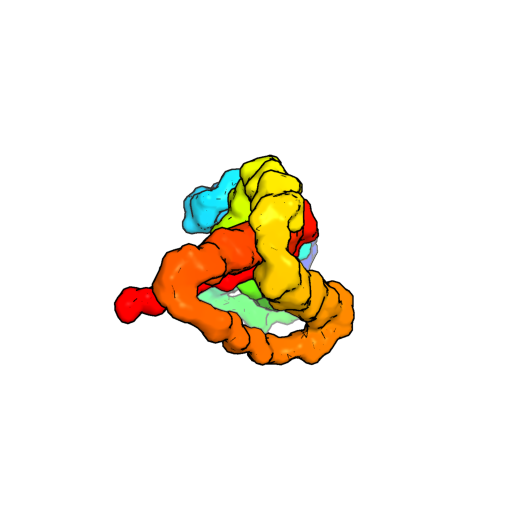OM 1333 C C . ALA A 1 161 ? -9.998 7.324 5.930 1.00 87.88 161 ALA A C 1
ATOM 1335 O O . ALA A 1 161 ? -9.184 8.127 5.476 1.00 87.88 161 ALA A O 1
ATOM 1336 N N . VAL A 1 162 ? -11.314 7.469 5.761 1.00 84.94 162 VAL A N 1
ATOM 1337 C CA . VAL A 1 162 ? -11.923 8.577 5.012 1.00 84.94 162 VAL A CA 1
ATOM 1338 C C . VAL A 1 162 ? -12.906 9.314 5.916 1.00 84.94 162 VAL A C 1
ATOM 1340 O O . VAL A 1 162 ? -13.747 8.695 6.565 1.00 84.94 162 VAL A O 1
ATOM 1343 N N . ALA A 1 163 ? -12.803 10.641 5.952 1.00 82.00 163 ALA A N 1
ATOM 1344 C CA . ALA A 1 163 ? -13.794 11.514 6.567 1.00 82.00 163 ALA A CA 1
ATOM 1345 C C . ALA A 1 163 ? -14.577 12.226 5.459 1.00 82.00 163 ALA A C 1
ATOM 1347 O O . ALA A 1 163 ? -13.979 12.731 4.511 1.00 82.00 163 ALA A O 1
ATOM 1348 N N . SER A 1 164 ? -15.902 12.267 5.581 1.00 78.19 164 SER A N 1
ATOM 1349 C CA . SER A 1 164 ? -16.728 13.133 4.738 1.00 78.19 164 SER A CA 1
ATOM 1350 C C . SER A 1 164 ? -16.774 14.530 5.351 1.00 78.19 164 SER A C 1
ATOM 1352 O O . SER A 1 164 ? -16.945 14.649 6.566 1.00 78.19 164 SER A O 1
ATOM 1354 N N . SER A 1 165 ? -16.618 15.557 4.514 1.00 57.44 165 SER A N 1
ATOM 1355 C CA . SER A 1 165 ? -16.852 16.970 4.849 1.00 57.44 165 SER A CA 1
ATOM 1356 C C . SER A 1 165 ? -18.325 17.338 4.768 1.00 57.44 165 SER A C 1
ATOM 1358 O O . SER A 1 165 ? -18.982 16.781 3.858 1.00 57.44 165 SER A O 1
#

Radius of gyration: 23.27 Å; chains: 1; bounding box: 46×32×65 Å

Foldseek 3Di:
DVVPDPDVAPLVCCVVCLCVLLVCVQVVLCVVLVPVPDDDDPLRSSLVSQVVVQVVQVVVVHGPVVHPNDDHRDCVSCPQVPPSLSRVLLRDDLVVLLVLLVVLQVVDDPVLNVVLVVVVVCVVVVVDDDDDDDDDPPPCPVSSVSNNSSVCSNVVHRDDDDDDD

Secondary structure (DSSP, 8-state):
-TTTS--S-HHHHHHHHHHHHHTTHHHHHHHHHT-TT----HHHHHHHHHHHHHHHHHHTT--GGG-TTSPPP-GGGGHHHH-HHHHHHHTS-HHHHHHHHHHHHHS--HHHHHHHHHHHHHHHTT----------TTS-HHHHHHHHHHHHHHTT---------

pLDDT: mean 82.37, std 10.12, range [47.97, 96.25]

InterPro domains:
  IPR010285 DNA helicase Pif1-like, DEAD-box helicase domain [PF05970] (108-165)
  IPR027417 P-loop containing nucleoside triphosphate hydrolase [G3DSA:3.40.50.300] (70-165)
  IPR027417 P-loop containing nucleoside triphosphate hydrolase [SSF52540] (104-163)

Organism: NCBI:txid3103831

Sequence (165 aa):
MLLFCEVSSPLRVWEESWETLSEDILRTKRKLFRYPLLELDDDQKRTYCLLEIQELLRRNGKSLADFEDLPRPDVRLLETLDNRLIREEMAHNLLPDTIIHHQLSGDLNSEQRIIYDRVIESVYKQEGGFFFVYGPGGTGKTFLYRAILGRLRSEKMIALAVASS